Protein AF-A0A0K2UZ12-F1 (afdb_monomer_lite)

pLDDT: mean 76.65, std 12.8, range [36.25, 92.81]

Sequence (144 aa):
MFLYYSLNVKLITMRLRMPKITVYPSYRHIIASLVCNPALFCSFFRKCENYRTPDLLKDKLLDHFEENSVDEVKFQQWISNDRSELTSIVLPIQNFVEIIYDKAEKLTRHNFIAKTQSNFLYNKKKSEIMEGEFVVNGDFSEKL

Structure (mmCIF, N/CA/C/O backbone):
data_AF-A0A0K2UZ12-F1
#
_entry.id   AF-A0A0K2UZ12-F1
#
loop_
_atom_site.group_PDB
_atom_site.id
_atom_site.type_symbol
_atom_site.label_atom_id
_atom_site.label_alt_id
_atom_site.label_comp_id
_atom_site.label_asym_id
_atom_site.label_entity_id
_atom_site.label_seq_id
_atom_site.pdbx_PDB_ins_code
_atom_site.Cartn_x
_atom_site.Cartn_y
_atom_site.Cartn_z
_atom_site.occupancy
_atom_site.B_iso_or_equiv
_atom_site.auth_seq_id
_atom_site.auth_comp_id
_atom_site.auth_asym_id
_atom_site.auth_atom_id
_atom_site.pdbx_PDB_model_num
ATOM 1 N N . MET A 1 1 ? -9.710 -11.683 5.187 1.00 42.84 1 MET A N 1
ATOM 2 C CA . MET A 1 1 ? -9.028 -11.522 3.877 1.00 42.84 1 MET A CA 1
ATOM 3 C C . MET A 1 1 ? -7.990 -10.383 3.867 1.00 42.84 1 MET A C 1
ATOM 5 O O . MET A 1 1 ? -7.045 -10.432 3.082 1.00 42.84 1 MET A O 1
ATOM 9 N N . PHE A 1 2 ? -8.059 -9.407 4.787 1.00 45.94 2 PHE A N 1
ATOM 10 C CA . PHE A 1 2 ? -7.082 -8.302 4.888 1.00 45.94 2 PHE A CA 1
ATOM 11 C C . PHE A 1 2 ? -5.636 -8.710 5.188 1.00 45.94 2 PHE A C 1
ATOM 13 O O . PHE A 1 2 ? -4.698 -8.061 4.712 1.00 45.94 2 PHE A O 1
ATOM 20 N N . LEU A 1 3 ? -5.433 -9.791 5.950 1.00 49.25 3 LEU A N 1
ATOM 21 C CA . LEU A 1 3 ? -4.099 -10.361 6.150 1.00 49.25 3 LEU A CA 1
ATOM 22 C C . LEU A 1 3 ? -3.475 -10.722 4.803 1.00 49.25 3 LEU A C 1
ATOM 24 O O . LEU A 1 3 ? -2.328 -10.376 4.577 1.00 49.25 3 LEU A O 1
ATOM 28 N N . TYR A 1 4 ? -4.248 -11.295 3.880 1.00 55.00 4 TYR A N 1
ATOM 29 C CA . TYR A 1 4 ? -3.767 -11.695 2.562 1.00 55.00 4 TYR A CA 1
ATOM 30 C C . TYR A 1 4 ? -3.443 -10.495 1.670 1.00 55.00 4 TYR A C 1
ATOM 32 O O . TYR A 1 4 ? -2.355 -10.428 1.112 1.00 55.00 4 TYR A O 1
ATOM 40 N N . TYR A 1 5 ? -4.331 -9.498 1.595 1.00 63.22 5 TYR A N 1
ATOM 41 C CA . TYR A 1 5 ? -4.091 -8.305 0.776 1.00 63.22 5 TYR A CA 1
ATOM 42 C C . TYR A 1 5 ? -2.899 -7.482 1.283 1.00 63.22 5 TYR A C 1
ATOM 44 O O . TYR A 1 5 ? -2.005 -7.120 0.520 1.00 63.22 5 TYR A O 1
ATOM 52 N N . SER A 1 6 ? -2.836 -7.234 2.595 1.00 59.06 6 SER A N 1
ATOM 53 C CA . SER A 1 6 ? -1.704 -6.529 3.201 1.00 59.06 6 SER A CA 1
ATOM 54 C C . SER A 1 6 ? -0.407 -7.342 3.135 1.00 59.06 6 SER A C 1
ATOM 56 O O . SER A 1 6 ? 0.656 -6.750 2.964 1.00 59.06 6 SER A O 1
ATOM 58 N N . LEU A 1 7 ? -0.468 -8.677 3.219 1.00 65.06 7 LEU A N 1
ATOM 59 C CA . LEU A 1 7 ? 0.674 -9.563 2.980 1.00 65.06 7 LEU A CA 1
ATOM 60 C C . LEU A 1 7 ? 1.135 -9.477 1.524 1.00 65.06 7 LEU A C 1
ATOM 62 O O . LEU A 1 7 ? 2.331 -9.386 1.282 1.00 65.06 7 LEU A O 1
ATOM 66 N N . ASN A 1 8 ? 0.210 -9.412 0.568 1.00 70.88 8 ASN A N 1
ATOM 67 C CA . ASN A 1 8 ? 0.526 -9.276 -0.848 1.00 70.88 8 ASN A CA 1
ATOM 68 C C . ASN A 1 8 ? 1.228 -7.937 -1.134 1.00 70.88 8 ASN A C 1
ATOM 70 O O . ASN A 1 8 ? 2.291 -7.907 -1.742 1.00 70.88 8 ASN A O 1
ATOM 74 N N . VAL A 1 9 ? 0.717 -6.825 -0.590 1.00 69.94 9 VAL A N 1
ATOM 75 C CA . VAL A 1 9 ? 1.386 -5.512 -0.685 1.00 69.94 9 VAL A CA 1
ATOM 76 C C . VAL A 1 9 ? 2.759 -5.537 -0.006 1.00 69.94 9 VAL A C 1
ATOM 78 O O . VAL A 1 9 ? 3.721 -4.984 -0.535 1.00 69.94 9 VAL A O 1
ATOM 81 N N . LYS A 1 10 ? 2.891 -6.196 1.151 1.00 71.69 10 LYS A N 1
ATOM 82 C CA . LYS A 1 10 ? 4.185 -6.370 1.832 1.00 71.69 10 LYS A CA 1
ATOM 83 C C . LYS A 1 10 ? 5.175 -7.179 0.995 1.00 71.69 10 LYS A C 1
ATOM 85 O O . LYS A 1 10 ? 6.334 -6.795 0.945 1.00 71.69 10 LYS A O 1
ATOM 90 N N . LEU A 1 11 ? 4.743 -8.248 0.329 1.00 74.00 11 LEU A N 1
ATOM 91 C CA . LEU A 1 11 ? 5.602 -9.074 -0.527 1.00 74.00 11 LEU A CA 1
ATOM 92 C C . LEU A 1 11 ? 6.114 -8.291 -1.737 1.00 74.00 11 LEU A C 1
ATOM 94 O O . LEU A 1 11 ? 7.308 -8.313 -2.027 1.00 74.00 11 LEU A O 1
ATOM 98 N N . ILE A 1 12 ? 5.235 -7.521 -2.379 1.00 73.50 12 ILE A N 1
ATOM 99 C CA . ILE A 1 12 ? 5.604 -6.677 -3.519 1.00 73.50 12 ILE A CA 1
ATOM 100 C C . ILE A 1 12 ? 6.550 -5.553 -3.057 1.00 73.50 12 ILE A C 1
ATOM 102 O O . ILE A 1 12 ? 7.591 -5.319 -3.665 1.00 73.50 12 ILE A O 1
ATOM 106 N N . THR A 1 13 ? 6.257 -4.910 -1.920 1.00 68.00 13 THR A N 1
ATOM 107 C CA . THR A 1 13 ? 7.099 -3.833 -1.360 1.00 68.00 13 THR A CA 1
ATOM 108 C C . THR A 1 13 ? 8.369 -4.331 -0.660 1.00 68.00 13 THR A C 1
ATOM 110 O O . THR A 1 13 ? 9.285 -3.545 -0.450 1.00 68.00 13 THR A O 1
ATOM 113 N N . MET A 1 14 ? 8.505 -5.624 -0.346 1.00 66.31 14 MET A N 1
ATOM 114 C CA . MET A 1 14 ? 9.776 -6.200 0.120 1.00 66.31 14 MET A CA 1
ATOM 115 C C . MET A 1 14 ? 10.852 -6.138 -0.963 1.00 66.31 14 MET A C 1
ATOM 117 O O . MET A 1 14 ? 12.025 -6.000 -0.635 1.00 66.31 14 MET A O 1
ATOM 121 N N . ARG A 1 15 ? 10.478 -6.172 -2.246 1.00 61.00 15 ARG A N 1
ATOM 122 C CA . ARG A 1 15 ? 11.425 -5.969 -3.351 1.00 61.00 15 ARG A CA 1
ATOM 123 C C . ARG A 1 15 ? 11.829 -4.506 -3.535 1.00 61.00 15 ARG A C 1
ATOM 125 O O . ARG A 1 15 ? 12.897 -4.262 -4.077 1.00 61.00 15 ARG A O 1
ATOM 132 N N . LEU A 1 16 ? 11.074 -3.556 -2.973 1.00 56.41 16 LEU A N 1
ATOM 133 C CA . LEU A 1 16 ? 11.554 -2.181 -2.784 1.00 56.41 16 LEU A CA 1
ATOM 134 C C . LEU A 1 16 ? 12.617 -2.081 -1.682 1.00 56.41 16 LEU A C 1
ATOM 136 O O . LEU A 1 16 ? 13.164 -1.013 -1.487 1.00 56.41 16 LEU A O 1
ATOM 140 N N . ARG A 1 17 ? 12.919 -3.158 -0.945 1.00 51.34 17 ARG A N 1
ATOM 141 C CA . ARG A 1 17 ? 14.056 -3.237 -0.014 1.00 51.34 17 ARG A CA 1
ATOM 142 C C . ARG A 1 17 ? 15.226 -4.015 -0.625 1.00 51.34 17 ARG A C 1
ATOM 144 O O . ARG A 1 17 ? 15.866 -4.813 0.056 1.00 51.34 17 ARG A O 1
ATOM 151 N N . MET A 1 18 ? 15.492 -3.839 -1.918 1.00 45.88 18 MET A N 1
ATOM 152 C CA . MET A 1 18 ? 16.806 -4.198 -2.465 1.00 45.88 18 MET A CA 1
ATOM 153 C C . MET A 1 18 ? 17.858 -3.302 -1.788 1.00 45.88 18 MET A C 1
ATOM 155 O O . MET A 1 18 ? 17.529 -2.166 -1.451 1.00 45.88 18 MET A O 1
ATOM 159 N N . PRO A 1 19 ? 19.114 -3.744 -1.602 1.00 44.44 19 PRO A N 1
ATOM 160 C CA . PRO A 1 19 ? 20.134 -3.013 -0.833 1.00 44.44 19 PRO A CA 1
ATOM 161 C C . PRO A 1 19 ? 20.484 -1.593 -1.339 1.00 44.44 19 PRO A C 1
ATOM 163 O O . PRO A 1 19 ? 21.298 -0.925 -0.711 1.00 44.44 19 PRO A O 1
ATOM 166 N N . LYS A 1 20 ? 19.860 -1.108 -2.425 1.00 46.41 20 LYS A N 1
ATOM 167 C CA . LYS A 1 20 ? 19.963 0.270 -2.942 1.00 46.41 20 LYS A CA 1
ATOM 168 C C . LYS A 1 20 ? 18.630 1.038 -3.053 1.00 46.41 20 LYS A C 1
ATOM 170 O O . LYS A 1 20 ? 18.658 2.234 -3.307 1.00 46.41 20 LYS A O 1
ATOM 175 N N . ILE A 1 21 ? 17.475 0.397 -2.839 1.00 54.03 21 ILE A N 1
ATOM 176 C CA . ILE A 1 21 ? 16.154 1.035 -2.976 1.00 54.03 21 ILE A CA 1
ATOM 177 C C . ILE A 1 21 ? 15.681 1.464 -1.578 1.00 54.03 21 ILE A C 1
ATOM 179 O O . ILE A 1 21 ? 15.293 0.639 -0.755 1.00 54.03 21 ILE A O 1
ATOM 183 N N . THR A 1 22 ? 15.765 2.756 -1.260 1.00 57.50 22 THR A N 1
ATOM 184 C CA . THR A 1 22 ? 15.404 3.306 0.067 1.00 57.50 22 THR A CA 1
ATOM 185 C C . THR A 1 22 ? 14.391 4.448 0.010 1.00 57.50 22 THR A C 1
ATOM 187 O O . THR A 1 22 ? 14.142 5.083 1.032 1.00 57.50 22 THR A O 1
ATOM 190 N N . VAL A 1 23 ? 13.733 4.688 -1.130 1.00 63.78 23 VAL A N 1
ATOM 191 C CA . VAL A 1 23 ? 12.735 5.773 -1.255 1.00 63.78 23 VAL A CA 1
ATOM 192 C C . VAL A 1 23 ? 11.573 5.587 -0.277 1.00 63.78 23 VAL A C 1
ATOM 194 O O . VAL A 1 23 ? 11.147 6.529 0.389 1.00 63.78 23 VAL A O 1
ATOM 197 N N . TYR A 1 24 ? 11.091 4.348 -0.134 1.00 68.12 24 TYR A N 1
ATOM 198 C CA . TYR A 1 24 ? 10.028 3.998 0.803 1.00 68.12 24 TYR A CA 1
ATOM 199 C C . TYR A 1 24 ? 10.391 2.732 1.589 1.00 68.12 24 TYR A C 1
ATOM 201 O O . TYR A 1 24 ? 10.111 1.619 1.141 1.00 68.12 24 TYR A O 1
ATOM 209 N N . PRO A 1 25 ? 10.941 2.865 2.813 1.00 65.44 25 PRO A N 1
ATOM 210 C CA . PRO A 1 25 ? 11.420 1.731 3.615 1.00 65.44 25 PRO A CA 1
ATOM 211 C C . PRO A 1 25 ? 10.335 0.714 3.986 1.00 65.44 25 PRO A C 1
ATOM 213 O O . PRO A 1 25 ? 10.617 -0.379 4.485 1.00 65.44 25 PRO A O 1
ATOM 216 N N . SER A 1 26 ? 9.063 1.079 3.834 1.00 74.12 26 SER A N 1
ATOM 217 C CA . SER A 1 26 ? 7.930 0.180 4.020 1.00 74.12 26 SER A CA 1
ATOM 218 C C . SER A 1 26 ? 6.699 0.705 3.292 1.00 74.12 26 SER A C 1
ATOM 220 O O . SER A 1 26 ? 6.568 1.910 3.070 1.00 74.12 26 SER A O 1
ATOM 222 N N . TYR A 1 27 ? 5.732 -0.182 3.050 1.00 77.19 27 TYR A N 1
ATOM 223 C CA . TYR A 1 27 ? 4.413 0.185 2.526 1.00 77.19 27 TYR A CA 1
ATOM 224 C C . TYR A 1 27 ? 3.722 1.301 3.335 1.00 77.19 27 TYR A C 1
ATOM 226 O O . TYR A 1 27 ? 2.901 2.033 2.794 1.00 77.19 27 TYR A O 1
ATOM 234 N N . ARG A 1 28 ? 4.048 1.466 4.629 1.00 79.75 28 ARG A N 1
ATOM 235 C CA . ARG A 1 28 ? 3.486 2.538 5.465 1.00 79.75 28 ARG A CA 1
ATOM 236 C C . ARG A 1 28 ? 3.940 3.919 5.002 1.00 79.75 28 ARG A C 1
ATOM 238 O O . ARG A 1 28 ? 3.149 4.849 5.078 1.00 79.75 28 ARG A O 1
ATOM 245 N N . HIS A 1 29 ? 5.171 4.043 4.508 1.00 81.56 29 HIS A N 1
ATOM 246 C CA . HIS A 1 29 ? 5.671 5.304 3.961 1.00 81.56 29 HIS A CA 1
ATOM 247 C C . HIS A 1 29 ? 5.026 5.624 2.605 1.00 81.56 29 HIS A C 1
ATOM 249 O O . HIS A 1 29 ? 4.778 6.790 2.322 1.00 81.56 29 HIS A O 1
ATOM 255 N N . ILE A 1 30 ? 4.671 4.597 1.822 1.00 81.62 30 ILE A N 1
ATOM 256 C CA . ILE A 1 30 ? 3.878 4.755 0.592 1.00 81.62 30 ILE A CA 1
ATOM 257 C C . ILE A 1 30 ? 2.457 5.225 0.932 1.00 81.62 30 ILE A C 1
ATOM 259 O O . ILE A 1 30 ? 1.944 6.156 0.332 1.00 81.62 30 ILE A O 1
ATOM 263 N N . ILE A 1 31 ? 1.815 4.645 1.952 1.00 82.00 31 ILE A N 1
ATOM 264 C CA . ILE A 1 31 ? 0.514 5.151 2.424 1.00 82.00 31 ILE A CA 1
ATOM 265 C C . ILE A 1 31 ? 0.649 6.602 2.906 1.00 82.00 31 ILE A C 1
ATOM 267 O O . ILE A 1 31 ? -0.198 7.429 2.590 1.00 82.00 31 ILE A O 1
ATOM 271 N N . ALA A 1 32 ? 1.715 6.921 3.646 1.00 82.62 32 ALA A N 1
ATOM 272 C CA . ALA A 1 32 ? 1.960 8.267 4.157 1.00 82.62 32 ALA A CA 1
ATOM 273 C C . ALA A 1 32 ? 2.136 9.309 3.038 1.00 82.62 32 ALA A C 1
ATOM 275 O O . ALA A 1 32 ? 1.704 10.445 3.206 1.00 82.62 32 ALA A O 1
ATOM 276 N N . SER A 1 33 ? 2.727 8.938 1.896 1.00 79.88 33 SER A N 1
ATOM 277 C CA . SER A 1 33 ? 2.839 9.840 0.743 1.00 79.88 33 SER A CA 1
ATOM 278 C C . SER A 1 33 ? 1.516 10.039 -0.000 1.00 79.88 33 SER A C 1
ATOM 280 O O . SER A 1 33 ? 1.351 11.063 -0.660 1.00 79.88 33 SER A O 1
ATOM 282 N N . LEU A 1 34 ? 0.564 9.110 0.143 1.00 80.88 34 LEU A N 1
ATOM 283 C CA . LEU A 1 34 ? -0.771 9.176 -0.458 1.00 80.88 34 LEU A CA 1
ATOM 284 C C . LEU A 1 34 ? -1.812 9.920 0.391 1.00 80.88 34 LEU A C 1
ATOM 286 O O . LEU A 1 34 ? -2.927 10.134 -0.088 1.00 80.88 34 LEU A O 1
ATOM 290 N N . VAL A 1 35 ? -1.491 10.289 1.632 1.00 83.06 35 VAL A N 1
ATOM 291 C CA . VAL A 1 35 ? -2.411 10.984 2.546 1.00 83.06 35 VAL A CA 1
ATOM 292 C C . VAL A 1 35 ? -1.964 12.421 2.799 1.00 83.06 35 VAL A C 1
ATOM 294 O O . VAL A 1 35 ? -0.799 12.781 2.626 1.00 83.06 35 VAL A O 1
ATOM 297 N N . CYS A 1 36 ? -2.903 13.272 3.212 1.00 80.88 36 CYS A N 1
ATOM 298 C CA . CYS A 1 36 ? -2.567 14.624 3.652 1.00 80.88 36 CYS A CA 1
ATOM 299 C C . CYS A 1 36 ? -1.682 14.579 4.909 1.00 80.88 36 CYS A C 1
ATOM 301 O O . CYS A 1 36 ? -1.702 13.608 5.666 1.00 80.88 36 CYS A O 1
ATOM 303 N N . ASN A 1 37 ? -0.927 15.652 5.145 1.00 77.44 37 ASN A N 1
ATOM 304 C CA . ASN A 1 37 ? -0.215 15.867 6.401 1.00 77.44 37 ASN A CA 1
ATOM 305 C C . ASN A 1 37 ? -0.675 17.208 7.005 1.00 77.44 37 ASN A C 1
ATOM 307 O O . ASN A 1 37 ? -0.332 18.240 6.427 1.00 77.44 37 ASN A O 1
ATOM 311 N N . PRO A 1 38 ? -1.454 17.216 8.107 1.00 77.81 38 PRO A N 1
ATOM 312 C CA . PRO A 1 38 ? -1.919 16.057 8.880 1.00 77.81 38 PRO A CA 1
ATOM 313 C C . PRO A 1 38 ? -2.932 15.183 8.117 1.00 77.81 38 PRO A C 1
ATOM 315 O O . PRO A 1 38 ? -3.575 15.633 7.169 1.00 77.81 38 PRO A O 1
ATOM 318 N N . ALA A 1 39 ? -3.066 13.916 8.521 1.00 79.06 39 ALA A N 1
ATOM 319 C CA . ALA A 1 39 ? -3.937 12.955 7.843 1.00 79.06 39 ALA A CA 1
ATOM 320 C C . ALA A 1 39 ? -5.419 13.327 8.005 1.00 79.06 39 ALA A C 1
ATOM 322 O O . ALA A 1 39 ? -5.964 13.278 9.106 1.00 79.06 39 ALA A O 1
ATOM 323 N N . LEU A 1 40 ? -6.075 13.662 6.891 1.00 80.94 40 LEU A N 1
ATOM 324 C CA . LEU A 1 40 ? -7.490 14.039 6.844 1.00 80.94 40 LEU A CA 1
ATOM 325 C C . LEU A 1 40 ? -8.337 12.921 6.242 1.00 80.94 40 LEU A C 1
ATOM 327 O O . LEU A 1 40 ? -7.900 12.251 5.302 1.00 80.94 40 LEU A O 1
ATOM 331 N N . PHE A 1 41 ? -9.580 12.782 6.716 1.00 82.25 41 PHE A N 1
ATOM 332 C CA . PHE A 1 41 ? -10.565 11.830 6.183 1.00 82.25 41 PHE A CA 1
ATOM 333 C C . PHE A 1 41 ? -10.670 11.898 4.653 1.00 82.25 41 PHE A C 1
ATOM 335 O O . PHE A 1 41 ? -10.663 10.863 3.989 1.00 82.25 41 PHE A O 1
ATOM 342 N N . CYS A 1 42 ? -10.679 13.111 4.084 1.00 82.75 42 CYS A N 1
ATOM 343 C CA . CYS A 1 42 ? -10.784 13.300 2.638 1.00 82.75 42 CYS A C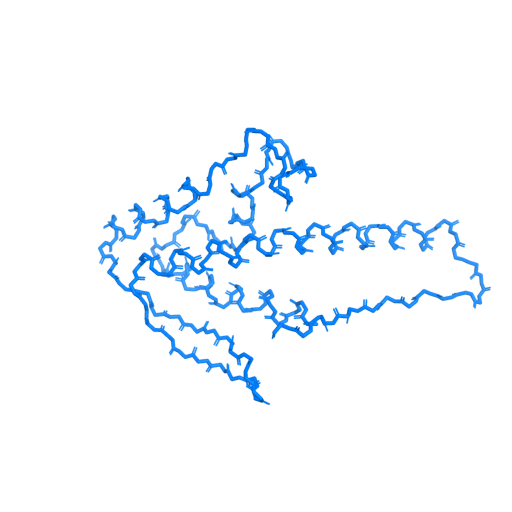A 1
ATOM 344 C C . CYS A 1 42 ? -9.660 12.588 1.866 1.00 82.75 42 CYS A C 1
ATOM 346 O O . CYS A 1 42 ? -9.904 12.065 0.783 1.00 82.75 42 CYS A O 1
ATOM 348 N N . SER A 1 43 ? -8.451 12.492 2.428 1.00 79.44 43 SER A N 1
ATOM 349 C CA . SER A 1 43 ? -7.282 11.964 1.714 1.00 79.44 43 SER A CA 1
ATOM 350 C C . SER A 1 43 ? -7.311 10.446 1.569 1.00 79.44 43 SER A C 1
ATOM 352 O O . SER A 1 43 ? -6.889 9.914 0.543 1.00 79.44 43 SER A O 1
ATOM 354 N N . PHE A 1 44 ? -7.917 9.756 2.539 1.00 82.75 44 PHE A N 1
ATOM 355 C CA . PHE A 1 44 ? -8.107 8.309 2.489 1.00 82.75 44 PHE A CA 1
ATOM 356 C C . PHE A 1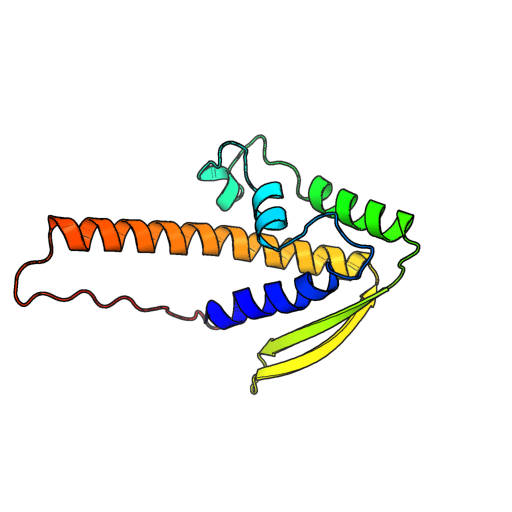 44 ? -9.111 7.889 1.414 1.00 82.75 44 PHE A C 1
ATOM 358 O O . PHE A 1 44 ? -8.999 6.788 0.893 1.00 82.75 44 PHE A O 1
ATOM 365 N N . PHE A 1 45 ? -10.053 8.766 1.051 1.00 82.75 45 PHE A N 1
ATOM 366 C CA . PHE A 1 45 ? -11.113 8.494 0.073 1.00 82.75 45 PHE A CA 1
ATOM 367 C C . PHE A 1 45 ? -11.010 9.338 -1.205 1.00 82.75 45 PHE A C 1
ATOM 369 O O . PHE A 1 45 ? -11.979 9.394 -1.956 1.00 82.75 45 PHE A O 1
ATOM 376 N N . ARG A 1 46 ? -9.866 9.995 -1.454 1.00 76.69 46 ARG A N 1
ATOM 377 C CA . ARG A 1 46 ? -9.634 10.858 -2.634 1.00 76.69 46 ARG A CA 1
ATOM 378 C C . ARG A 1 46 ? -10.660 11.992 -2.799 1.00 76.69 46 ARG A C 1
AT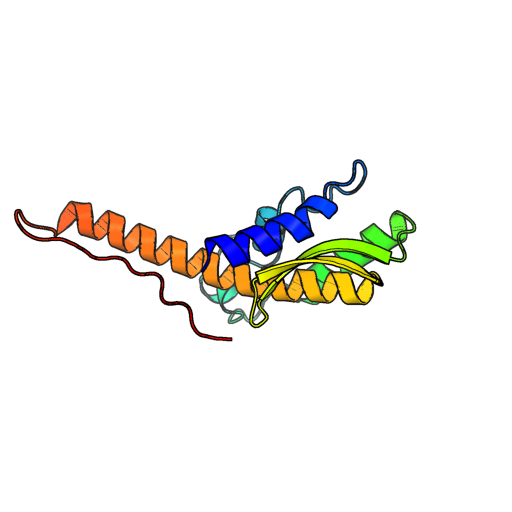OM 380 O O . ARG A 1 46 ? -11.031 12.350 -3.905 1.00 76.69 46 ARG A O 1
ATOM 387 N N . LYS A 1 47 ? -11.116 12.570 -1.687 1.00 79.62 47 LYS A N 1
ATOM 388 C CA . LYS A 1 47 ? -12.105 13.662 -1.658 1.00 79.62 47 LYS A CA 1
ATOM 389 C C . LYS A 1 47 ? -11.505 15.043 -1.373 1.00 79.62 47 LYS A C 1
ATOM 391 O O . LYS A 1 47 ? -12.257 15.973 -1.113 1.00 79.62 47 LYS A O 1
ATOM 396 N N . CYS A 1 48 ? -10.181 15.180 -1.306 1.00 78.50 48 CYS A N 1
ATOM 397 C CA . CYS A 1 48 ? -9.568 16.492 -1.081 1.00 78.50 48 CYS A CA 1
ATOM 398 C C . CYS A 1 48 ? -9.387 17.216 -2.420 1.00 78.50 48 CYS A C 1
ATOM 400 O O . CYS A 1 48 ? -8.906 16.604 -3.368 1.00 78.50 48 CYS A O 1
ATOM 402 N N . GLU A 1 49 ? -9.675 18.515 -2.468 1.00 68.25 49 GLU A N 1
ATOM 403 C CA . GLU A 1 49 ? -9.399 19.358 -3.645 1.00 68.25 49 GLU A CA 1
ATOM 404 C C . GLU A 1 49 ? -7.889 19.490 -3.904 1.00 68.25 49 GLU A C 1
ATOM 406 O O . GLU A 1 49 ? -7.437 19.378 -5.036 1.00 68.25 49 GLU A O 1
ATOM 411 N N . ASN A 1 50 ? -7.089 19.603 -2.836 1.00 58.31 50 ASN A N 1
ATOM 412 C CA . ASN A 1 50 ? -5.619 19.643 -2.883 1.00 58.31 50 ASN A CA 1
ATOM 413 C C . ASN A 1 50 ? -4.989 18.249 -2.753 1.00 58.31 50 ASN A C 1
ATOM 415 O O . ASN A 1 50 ? -3.966 18.070 -2.084 1.00 58.31 50 ASN A O 1
ATOM 419 N N . TYR A 1 51 ? -5.648 17.225 -3.296 1.00 59.44 51 TYR A N 1
ATOM 420 C CA . TYR A 1 51 ? -5.116 15.873 -3.261 1.00 59.44 51 TYR A CA 1
ATOM 421 C C . TYR A 1 51 ? -3.731 15.848 -3.925 1.00 59.44 51 TYR A C 1
ATOM 423 O O . TYR A 1 51 ? -3.571 16.266 -5.068 1.00 59.44 51 TYR A O 1
ATOM 431 N N . ARG A 1 52 ? -2.720 15.379 -3.181 1.00 60.12 52 ARG A N 1
ATOM 432 C CA . ARG A 1 52 ? -1.353 15.215 -3.681 1.00 60.12 52 ARG A CA 1
ATOM 433 C C . ARG A 1 52 ? -1.433 14.225 -4.845 1.00 60.12 52 ARG A C 1
ATOM 435 O O . ARG A 1 52 ? -1.735 13.054 -4.615 1.00 60.12 52 ARG A O 1
ATOM 442 N N . THR A 1 53 ? -1.283 14.730 -6.067 1.00 60.47 53 THR A N 1
ATOM 443 C CA . THR A 1 53 ? -1.655 14.057 -7.318 1.00 60.47 53 THR A CA 1
ATOM 444 C C . THR A 1 53 ? -1.074 12.640 -7.367 1.00 60.47 53 THR A C 1
ATOM 446 O O . THR A 1 53 ? 0.036 12.432 -6.864 1.00 60.47 53 THR A O 1
ATOM 449 N N . PRO A 1 54 ? -1.798 11.652 -7.935 1.00 65.12 54 PRO A N 1
ATOM 450 C CA . PRO A 1 54 ? -1.291 10.290 -8.136 1.00 65.12 54 PRO A CA 1
ATOM 451 C C . PRO A 1 54 ? 0.125 10.269 -8.715 1.00 65.12 54 PRO A C 1
ATOM 453 O O . PRO A 1 54 ? 0.957 9.455 -8.313 1.00 65.12 54 PRO A O 1
ATOM 456 N N . ASP A 1 55 ? 0.369 11.234 -9.592 1.00 73.06 55 ASP A N 1
ATOM 457 C CA . ASP A 1 55 ? 1.573 11.419 -10.382 1.00 73.06 55 ASP A CA 1
ATOM 458 C C . ASP A 1 55 ? 2.804 11.605 -9.494 1.00 73.06 55 ASP A C 1
ATOM 460 O O . ASP A 1 55 ? 3.783 10.902 -9.678 1.00 73.06 55 ASP A O 1
ATOM 464 N N . LEU A 1 56 ? 2.726 12.360 -8.389 1.00 79.69 56 LEU A N 1
ATOM 465 C CA . LEU A 1 56 ? 3.904 12.600 -7.544 1.00 79.69 56 LEU A CA 1
ATOM 466 C C . LEU A 1 56 ? 4.500 11.315 -6.937 1.00 79.69 56 LEU A C 1
ATOM 468 O O . LEU A 1 56 ? 5.708 11.235 -6.724 1.00 79.69 56 LEU A O 1
ATOM 472 N N . LEU A 1 57 ? 3.669 10.326 -6.584 1.00 82.06 57 LEU A N 1
ATOM 473 C CA . LEU A 1 57 ? 4.186 9.041 -6.098 1.00 82.06 57 LEU A CA 1
ATOM 474 C C . LEU A 1 57 ? 4.788 8.234 -7.250 1.00 82.06 57 LEU A C 1
ATOM 476 O O . LEU A 1 57 ? 5.827 7.604 -7.064 1.00 82.06 57 LEU A O 1
ATOM 480 N N . LYS A 1 58 ? 4.113 8.223 -8.399 1.00 87.81 58 LYS A N 1
ATOM 481 C CA . LYS A 1 58 ? 4.541 7.465 -9.572 1.00 87.81 58 LYS A CA 1
ATOM 482 C C . LYS A 1 58 ? 5.855 8.013 -10.118 1.00 87.81 58 LYS A C 1
ATOM 484 O O . LYS A 1 58 ? 6.798 7.239 -10.230 1.00 87.81 58 LYS A O 1
ATOM 489 N N . ASP A 1 59 ? 5.945 9.324 -10.305 1.00 88.38 59 ASP A N 1
ATOM 490 C CA . ASP A 1 59 ? 7.135 10.046 -10.758 1.00 88.38 59 ASP A CA 1
ATOM 491 C C . ASP A 1 59 ? 8.320 9.744 -9.841 1.00 88.38 59 ASP A C 1
ATOM 493 O O . ASP A 1 59 ? 9.329 9.225 -10.290 1.00 88.38 59 ASP A O 1
ATOM 497 N N . LYS A 1 60 ? 8.156 9.881 -8.517 1.00 85.62 60 LYS A N 1
ATOM 498 C CA . LYS A 1 60 ? 9.225 9.550 -7.556 1.00 85.62 60 LYS A CA 1
ATOM 499 C C . LYS A 1 60 ? 9.718 8.109 -7.630 1.00 85.62 60 LYS A C 1
ATOM 501 O O . LYS A 1 60 ? 10.868 7.841 -7.288 1.00 85.62 60 LYS A O 1
ATOM 506 N N . LEU A 1 61 ? 8.836 7.165 -7.952 1.00 86.19 61 LEU A N 1
ATOM 507 C CA . LEU A 1 61 ? 9.231 5.771 -8.120 1.00 86.19 61 LEU A CA 1
ATOM 508 C C . LEU A 1 61 ? 9.949 5.577 -9.457 1.00 86.19 61 LEU A C 1
ATOM 510 O O . LEU A 1 61 ? 10.971 4.900 -9.475 1.00 86.19 61 LEU A O 1
ATOM 514 N N . LEU A 1 62 ? 9.439 6.173 -10.536 1.00 89.31 62 LEU A N 1
ATOM 515 C CA . LEU A 1 62 ? 10.035 6.116 -11.870 1.00 89.31 62 LEU A CA 1
ATOM 516 C C . LEU A 1 62 ? 11.421 6.763 -11.892 1.00 89.31 62 LEU A C 1
ATOM 518 O O . LEU A 1 62 ? 12.370 6.072 -12.247 1.00 89.31 62 LEU A O 1
ATOM 522 N N . ASP A 1 63 ? 11.547 8.002 -11.408 1.00 88.81 63 ASP A N 1
ATOM 523 C CA . ASP A 1 63 ? 12.814 8.734 -11.286 1.00 88.81 63 ASP A CA 1
ATOM 524 C C . ASP A 1 63 ? 13.850 7.882 -10.547 1.00 88.81 63 ASP A C 1
ATOM 526 O O . ASP A 1 63 ? 14.982 7.709 -10.989 1.00 88.81 63 ASP A O 1
ATOM 530 N N . HIS A 1 64 ? 13.445 7.257 -9.438 1.00 85.25 64 HIS A N 1
ATOM 531 C CA . HIS A 1 64 ? 14.339 6.404 -8.670 1.00 85.25 64 HIS A CA 1
ATOM 532 C C . HIS A 1 64 ? 14.778 5.146 -9.429 1.00 85.25 64 HIS A C 1
ATOM 534 O O . HIS A 1 64 ? 15.932 4.728 -9.311 1.00 85.25 64 HIS A O 1
ATOM 540 N N . PHE A 1 65 ? 13.873 4.499 -10.165 1.00 86.69 65 PHE A N 1
ATOM 541 C CA . PHE A 1 65 ? 14.233 3.334 -10.970 1.00 86.69 65 PHE A CA 1
ATOM 542 C C . PHE A 1 65 ? 15.150 3.720 -12.136 1.00 86.69 65 PHE A C 1
ATOM 544 O O . PHE A 1 65 ? 16.111 2.997 -12.398 1.00 86.69 65 PHE A O 1
ATOM 551 N N . GLU A 1 66 ? 14.918 4.873 -12.761 1.00 88.62 66 GLU A N 1
ATOM 552 C CA . GLU A 1 66 ? 15.749 5.417 -13.836 1.00 88.62 66 GLU A CA 1
ATOM 553 C C . GLU A 1 66 ? 17.159 5.777 -13.341 1.00 88.62 66 GLU A C 1
ATOM 555 O O . GLU A 1 66 ? 18.148 5.306 -13.905 1.00 88.62 66 GLU A O 1
ATOM 560 N N . GLU A 1 67 ? 17.273 6.491 -12.214 1.00 88.44 67 GLU A N 1
ATOM 561 C CA . GLU A 1 67 ? 18.550 6.811 -11.550 1.00 88.44 67 GLU A CA 1
ATOM 562 C C . GLU A 1 67 ? 19.379 5.562 -11.204 1.00 88.44 67 GLU A C 1
ATOM 564 O O . GLU A 1 67 ? 20.605 5.623 -11.098 1.00 88.44 67 GLU A O 1
ATOM 569 N N . ASN A 1 68 ? 18.716 4.417 -11.016 1.00 85.38 68 ASN A N 1
ATOM 570 C CA . ASN A 1 68 ? 19.350 3.139 -10.695 1.00 85.38 68 ASN A CA 1
ATOM 571 C C . ASN A 1 68 ? 19.456 2.191 -11.900 1.00 85.38 68 ASN A C 1
ATOM 573 O O . ASN A 1 68 ? 19.855 1.039 -11.713 1.00 85.38 68 ASN A O 1
ATOM 577 N N . SER A 1 69 ? 19.126 2.662 -13.109 1.00 86.88 69 SER A N 1
ATOM 578 C CA . SER A 1 69 ? 19.160 1.883 -14.355 1.00 86.88 69 SER A CA 1
ATOM 579 C C . SER A 1 69 ? 18.391 0.559 -14.248 1.00 86.88 69 SER A C 1
ATOM 581 O O . SER A 1 69 ? 18.885 -0.505 -14.623 1.00 86.88 69 SER A O 1
ATOM 583 N N . VAL A 1 70 ? 17.196 0.613 -13.656 1.00 86.06 70 VAL A N 1
ATOM 584 C CA . VAL A 1 70 ? 16.291 -0.530 -13.513 1.00 86.06 70 VAL A CA 1
ATOM 585 C C . VAL A 1 70 ? 15.222 -0.451 -14.598 1.00 86.06 70 VAL A C 1
ATOM 587 O O . VAL A 1 70 ? 14.367 0.423 -14.540 1.00 86.06 70 VAL A O 1
ATOM 590 N N . ASP A 1 71 ? 15.222 -1.401 -15.534 1.00 86.88 71 ASP A N 1
ATOM 591 C CA . ASP A 1 71 ? 14.226 -1.459 -16.620 1.00 86.88 71 ASP A CA 1
ATOM 592 C C . ASP A 1 71 ? 13.028 -2.365 -16.287 1.00 86.88 71 ASP A C 1
ATOM 594 O O . ASP A 1 71 ? 11.894 -2.138 -16.723 1.00 86.88 71 ASP A O 1
ATOM 598 N N . GLU A 1 72 ? 13.260 -3.390 -15.464 1.00 88.88 72 GLU A N 1
ATOM 599 C CA . GLU A 1 72 ? 12.252 -4.362 -15.052 1.00 88.88 72 GLU A CA 1
ATOM 600 C C . GLU A 1 72 ? 12.366 -4.731 -13.572 1.00 88.88 72 GLU A C 1
ATOM 602 O O . GLU A 1 72 ? 13.440 -4.746 -12.966 1.00 88.88 72 GLU A O 1
ATOM 607 N N . VAL A 1 73 ? 11.225 -5.075 -12.976 1.00 85.81 73 VAL A N 1
ATOM 608 C CA . VAL A 1 73 ? 11.131 -5.489 -11.579 1.00 85.81 73 VAL A CA 1
ATOM 609 C C . VAL A 1 73 ? 10.617 -6.916 -11.501 1.00 85.81 73 VAL A C 1
ATOM 611 O O . VAL A 1 73 ? 9.501 -7.229 -11.919 1.00 85.81 73 VAL A O 1
ATOM 614 N N . LYS A 1 74 ? 11.421 -7.782 -10.878 1.00 85.62 74 LYS A N 1
ATOM 615 C CA . LYS A 1 74 ? 11.026 -9.140 -10.499 1.00 85.62 74 LYS A CA 1
ATOM 616 C C . LYS A 1 74 ? 10.499 -9.170 -9.067 1.00 85.62 74 LYS A C 1
ATOM 618 O O . LYS A 1 74 ? 11.230 -8.878 -8.116 1.00 85.62 74 LYS A O 1
ATOM 623 N N . PHE A 1 75 ? 9.253 -9.592 -8.889 1.00 84.00 75 PHE A N 1
ATOM 624 C CA . PHE A 1 75 ? 8.608 -9.686 -7.581 1.00 84.00 75 PHE A CA 1
ATOM 625 C C . PHE A 1 75 ? 7.740 -10.934 -7.446 1.00 84.00 75 PHE A C 1
ATOM 627 O O . PHE A 1 75 ? 7.489 -11.650 -8.409 1.00 84.00 75 PHE A O 1
ATOM 634 N N . GLN A 1 76 ? 7.319 -11.221 -6.216 1.00 83.94 76 GLN A N 1
ATOM 635 C CA . GLN A 1 76 ? 6.374 -12.292 -5.928 1.00 83.94 76 GLN A CA 1
ATOM 636 C C . GLN A 1 76 ? 5.058 -11.683 -5.474 1.00 83.94 76 GLN A C 1
ATOM 638 O O . GLN A 1 76 ? 5.052 -10.753 -4.664 1.00 83.94 76 GLN A O 1
ATOM 643 N N . GLN A 1 77 ? 3.955 -12.213 -5.986 1.00 83.06 77 GLN A N 1
ATOM 644 C CA . GLN A 1 77 ? 2.632 -11.862 -5.503 1.00 83.06 77 GLN A CA 1
ATOM 645 C C . GLN A 1 77 ? 1.746 -13.088 -5.408 1.00 83.06 77 GLN A C 1
ATOM 647 O O . GLN A 1 77 ? 1.860 -14.044 -6.170 1.00 83.06 77 GLN A O 1
ATOM 652 N N . TRP A 1 78 ? 0.833 -13.012 -4.462 1.00 82.25 78 TRP A N 1
ATOM 653 C CA . TRP A 1 78 ? -0.265 -13.941 -4.354 1.00 82.25 78 TRP A CA 1
ATOM 654 C C . TRP A 1 78 ? -1.318 -13.630 -5.423 1.00 82.25 78 TRP A C 1
ATOM 656 O O . TRP A 1 78 ? -1.770 -12.483 -5.521 1.00 82.25 78 TRP A O 1
ATOM 666 N N . ILE A 1 79 ? -1.706 -14.635 -6.203 1.00 81.00 79 ILE A N 1
ATOM 667 C CA . ILE A 1 79 ? -2.802 -14.572 -7.170 1.00 81.00 79 ILE A CA 1
ATOM 668 C C . ILE A 1 79 ? -3.928 -15.457 -6.639 1.00 81.00 79 ILE A C 1
ATOM 670 O O . ILE A 1 79 ? -3.730 -16.640 -6.367 1.00 81.00 79 ILE A O 1
ATOM 674 N N . SER A 1 80 ? -5.105 -14.865 -6.462 1.00 69.19 80 SER A N 1
ATOM 675 C CA . SER A 1 80 ? -6.316 -15.581 -6.069 1.00 69.19 80 SER A CA 1
ATOM 676 C C . SER A 1 80 ? -7.080 -15.985 -7.326 1.00 69.19 80 SER A C 1
ATOM 678 O O . SER A 1 80 ? -7.898 -15.217 -7.818 1.00 69.19 80 SER A O 1
ATOM 680 N N . ASN A 1 81 ? -6.767 -17.163 -7.871 1.00 72.00 81 ASN A N 1
ATOM 681 C CA . ASN A 1 81 ? -7.672 -17.884 -8.772 1.00 72.00 81 ASN A CA 1
ATOM 682 C C . ASN A 1 81 ? -8.434 -18.949 -7.947 1.00 72.00 81 ASN A C 1
ATOM 684 O O . ASN A 1 81 ? -8.441 -18.854 -6.716 1.00 72.00 81 ASN A O 1
ATOM 688 N N . ASP A 1 82 ? -9.070 -19.953 -8.570 1.00 66.56 82 ASP A N 1
ATOM 689 C CA . ASP A 1 82 ? -9.735 -21.067 -7.854 1.00 66.56 82 ASP A CA 1
ATOM 690 C C . ASP A 1 82 ? -8.828 -21.725 -6.789 1.00 66.56 82 ASP A C 1
ATOM 692 O O . ASP A 1 82 ? -9.305 -22.378 -5.857 1.00 66.56 82 ASP A O 1
ATOM 696 N N . ARG A 1 83 ? -7.506 -21.523 -6.900 1.00 72.75 83 ARG A N 1
ATOM 697 C CA . ARG A 1 83 ? -6.507 -21.784 -5.867 1.00 72.75 83 ARG A CA 1
ATOM 698 C C . ARG A 1 83 ? -5.675 -20.517 -5.600 1.00 72.75 83 ARG A C 1
ATOM 700 O O . ARG A 1 83 ? -5.299 -19.768 -6.492 1.00 72.75 83 ARG A O 1
ATOM 707 N N . SER A 1 84 ? -5.349 -20.264 -4.337 1.00 77.88 84 SER A N 1
ATOM 708 C CA . SER A 1 84 ? -4.406 -19.195 -3.980 1.00 77.88 84 SER A CA 1
ATOM 709 C C . SER A 1 84 ? -2.972 -19.655 -4.252 1.00 77.88 84 SER A C 1
ATOM 711 O O . SER A 1 84 ? -2.484 -20.539 -3.550 1.00 77.88 84 SER A O 1
ATOM 713 N N . GLU A 1 85 ? -2.281 -19.043 -5.215 1.00 84.88 85 GLU A N 1
ATOM 714 C CA . GLU A 1 85 ? -0.903 -19.399 -5.592 1.00 84.88 85 GLU A CA 1
ATOM 715 C C . GLU A 1 85 ? 0.058 -18.209 -5.444 1.00 84.88 85 GLU A C 1
ATOM 717 O O . GLU A 1 85 ? -0.304 -17.060 -5.709 1.00 84.88 85 GLU A O 1
ATOM 722 N N . LEU A 1 86 ? 1.289 -18.471 -4.989 1.00 85.00 86 LEU A N 1
ATOM 723 C CA . LEU A 1 86 ? 2.359 -17.475 -4.937 1.00 85.00 86 LEU A CA 1
ATOM 724 C C . LEU A 1 86 ? 3.165 -17.536 -6.235 1.00 85.00 86 LEU A C 1
ATOM 726 O O . LEU A 1 86 ? 3.944 -18.463 -6.446 1.00 85.00 86 LEU A O 1
ATOM 730 N N . THR A 1 87 ? 3.029 -16.519 -7.077 1.00 85.31 87 THR A N 1
ATOM 731 C CA . THR A 1 87 ? 3.652 -16.487 -8.404 1.00 85.31 87 THR A CA 1
ATOM 732 C C . THR A 1 87 ? 4.790 -15.472 -8.448 1.00 85.31 87 THR A C 1
ATOM 734 O O . THR A 1 87 ? 4.711 -14.398 -7.848 1.00 85.31 87 THR A O 1
ATOM 737 N N . SER A 1 88 ? 5.858 -15.805 -9.179 1.00 88.31 88 SER A N 1
ATOM 738 C CA . SER A 1 88 ? 6.933 -14.861 -9.508 1.00 88.31 88 SER A CA 1
ATOM 739 C C . SER A 1 88 ? 6.620 -14.161 -10.825 1.00 88.31 88 SER A C 1
ATOM 741 O O . SER A 1 88 ? 6.350 -14.819 -11.824 1.00 88.31 88 SER A O 1
ATOM 743 N N . ILE A 1 89 ? 6.674 -12.836 -10.822 1.00 88.69 89 ILE A N 1
ATOM 744 C CA . ILE A 1 89 ? 6.303 -11.978 -11.943 1.00 88.69 89 ILE A CA 1
ATOM 745 C C . ILE A 1 89 ? 7.477 -11.058 -12.267 1.00 88.69 89 ILE A C 1
ATOM 747 O O . ILE A 1 89 ? 8.170 -10.595 -11.361 1.00 88.69 89 ILE A O 1
ATOM 751 N N . VAL A 1 90 ? 7.685 -10.802 -13.556 1.00 90.25 90 VAL A N 1
ATOM 752 C CA . VAL A 1 90 ? 8.616 -9.797 -14.075 1.00 90.25 90 VAL A CA 1
ATOM 753 C C . VAL A 1 90 ? 7.797 -8.797 -14.879 1.00 90.25 90 VAL A C 1
ATOM 755 O O . VAL A 1 90 ? 7.000 -9.208 -15.721 1.00 90.25 90 VAL A O 1
ATOM 758 N N . LEU A 1 91 ? 7.935 -7.507 -14.579 1.00 90.88 91 LEU A N 1
ATOM 759 C CA . LEU A 1 91 ? 7.234 -6.439 -15.291 1.00 90.88 91 LEU A CA 1
ATOM 760 C C . LEU A 1 91 ? 8.168 -5.265 -15.583 1.00 90.88 91 LEU A C 1
ATOM 762 O O . LEU A 1 91 ? 9.024 -4.973 -14.746 1.00 90.88 91 LEU A O 1
ATOM 766 N N . PRO A 1 92 ? 7.941 -4.538 -16.691 1.00 92.81 92 PRO A N 1
ATOM 767 C CA . PRO A 1 92 ? 8.539 -3.225 -16.910 1.00 92.81 92 PRO A CA 1
ATOM 768 C C . PRO A 1 92 ? 8.233 -2.268 -15.754 1.00 92.81 92 PRO A C 1
ATOM 770 O O . PRO A 1 92 ? 7.161 -2.367 -15.138 1.00 92.81 92 PRO A O 1
ATOM 773 N N . ILE A 1 93 ? 9.132 -1.317 -15.485 1.00 91.12 93 ILE A N 1
ATOM 774 C CA . ILE A 1 93 ? 8.972 -0.369 -14.368 1.00 91.12 93 ILE A CA 1
ATOM 775 C C . ILE A 1 93 ? 7.649 0.396 -14.408 1.00 91.12 93 ILE A C 1
ATOM 777 O O . ILE A 1 93 ? 7.015 0.547 -13.367 1.00 91.12 93 ILE A O 1
ATOM 781 N N . GLN A 1 94 ? 7.176 0.799 -15.590 1.00 91.38 94 GLN A N 1
ATOM 782 C CA . GLN A 1 94 ? 5.929 1.550 -15.743 1.00 91.38 94 GLN A CA 1
ATOM 783 C C . GLN A 1 94 ? 4.747 0.726 -15.220 1.00 91.38 94 GLN A C 1
ATOM 785 O O . GLN A 1 94 ? 3.986 1.180 -14.369 1.00 91.38 94 GLN A O 1
ATOM 790 N N . ASN A 1 95 ? 4.660 -0.540 -15.635 1.00 92.00 95 ASN A N 1
ATOM 791 C CA . ASN A 1 95 ? 3.604 -1.453 -15.196 1.00 92.00 95 ASN A CA 1
ATOM 792 C C . ASN A 1 95 ? 3.713 -1.773 -13.700 1.00 92.00 95 ASN A C 1
ATOM 794 O O . ASN A 1 95 ? 2.705 -1.900 -13.005 1.00 92.00 95 ASN A O 1
ATOM 798 N N . PHE A 1 96 ? 4.936 -1.910 -13.186 1.00 89.38 96 PHE A N 1
ATOM 799 C CA . PHE A 1 96 ? 5.158 -2.161 -11.767 1.00 89.38 96 PHE A CA 1
ATOM 800 C C . PHE A 1 96 ? 4.716 -0.976 -10.892 1.00 89.38 96 PHE A C 1
ATOM 802 O O . PHE A 1 96 ? 4.069 -1.182 -9.861 1.00 89.38 96 PHE A O 1
ATOM 809 N N . VAL A 1 97 ? 5.029 0.255 -11.304 1.00 89.31 97 VAL A N 1
ATOM 810 C CA . VAL A 1 97 ? 4.650 1.483 -10.591 1.00 89.31 97 VAL A CA 1
ATOM 811 C C . VAL A 1 97 ? 3.132 1.642 -10.531 1.00 89.31 97 VAL A C 1
ATOM 813 O O . VAL A 1 97 ? 2.603 1.928 -9.454 1.00 89.31 97 VAL A O 1
ATOM 816 N N . GLU A 1 98 ? 2.422 1.360 -11.625 1.00 90.81 98 GLU A N 1
ATOM 817 C CA . GLU A 1 98 ? 0.952 1.334 -11.643 1.00 90.81 98 GLU A CA 1
ATOM 818 C C . GLU A 1 98 ? 0.384 0.332 -10.627 1.00 90.81 98 GLU A C 1
ATOM 820 O O . GLU A 1 98 ? -0.449 0.679 -9.788 1.00 90.81 98 GLU A O 1
ATOM 825 N N . ILE A 1 99 ? 0.913 -0.897 -10.606 1.00 88.12 99 ILE A N 1
ATOM 826 C CA . ILE A 1 99 ? 0.482 -1.929 -9.653 1.00 88.12 99 ILE A CA 1
ATOM 827 C C . ILE A 1 99 ? 0.711 -1.492 -8.204 1.00 88.12 99 ILE A C 1
ATOM 829 O O . ILE A 1 99 ? -0.141 -1.732 -7.342 1.00 88.12 99 ILE A O 1
ATOM 833 N N . ILE A 1 100 ? 1.862 -0.887 -7.904 1.00 86.44 100 ILE A N 1
ATOM 834 C CA . ILE A 1 100 ? 2.161 -0.374 -6.564 1.00 86.44 100 ILE A CA 1
ATOM 835 C C . ILE A 1 100 ? 1.179 0.727 -6.185 1.00 86.44 100 ILE A C 1
ATOM 837 O O . ILE A 1 100 ? 0.647 0.692 -5.072 1.00 86.44 100 ILE A O 1
ATOM 841 N N . TYR A 1 101 ? 0.932 1.672 -7.091 1.00 86.69 101 TYR A N 1
ATOM 842 C CA . TYR A 1 101 ? 0.020 2.781 -6.866 1.00 86.69 101 TYR A CA 1
ATOM 843 C C . TYR A 1 101 ? -1.389 2.279 -6.530 1.00 86.69 101 TYR A C 1
ATOM 845 O O . TYR A 1 101 ? -1.907 2.576 -5.449 1.00 86.69 101 TYR A O 1
ATOM 853 N N . ASP A 1 102 ? -1.964 1.435 -7.386 1.00 87.19 102 ASP A N 1
ATOM 854 C CA . ASP A 1 102 ? -3.308 0.880 -7.207 1.00 87.19 102 ASP A CA 1
ATOM 855 C C . ASP A 1 102 ? -3.428 0.102 -5.901 1.00 87.19 102 ASP A C 1
ATOM 857 O O . ASP A 1 102 ? -4.404 0.213 -5.142 1.00 87.19 102 ASP A O 1
ATOM 861 N N . LYS A 1 103 ? -2.403 -0.705 -5.610 1.00 85.06 103 LYS A N 1
ATOM 862 C CA . LYS A 1 103 ? -2.407 -1.525 -4.410 1.00 85.06 103 LYS A CA 1
ATOM 863 C C . LYS A 1 103 ? -2.288 -0.680 -3.145 1.00 85.06 103 LYS A C 1
ATOM 865 O O . LYS A 1 103 ? -2.988 -0.963 -2.165 1.00 85.06 103 LYS A O 1
ATOM 870 N N . ALA A 1 104 ? -1.436 0.344 -3.166 1.00 84.38 104 ALA A N 1
ATOM 871 C CA . ALA A 1 104 ? -1.251 1.287 -2.073 1.00 84.38 104 ALA A CA 1
ATOM 872 C C . ALA A 1 104 ? -2.498 2.146 -1.844 1.00 84.38 104 ALA A C 1
ATOM 874 O O . ALA A 1 104 ? -2.861 2.393 -0.692 1.00 84.38 104 ALA A O 1
ATOM 875 N N . GLU A 1 105 ? -3.202 2.538 -2.903 1.00 84.88 105 GLU A N 1
ATOM 876 C CA . GLU A 1 105 ? -4.451 3.282 -2.793 1.00 84.88 105 GLU A CA 1
ATOM 877 C C . GLU A 1 105 ? -5.528 2.461 -2.070 1.00 84.88 105 GLU A C 1
ATOM 879 O O . GLU A 1 105 ? -6.077 2.892 -1.050 1.00 84.88 105 GLU A O 1
ATOM 884 N N . LYS A 1 106 ? -5.792 1.238 -2.543 1.00 84.38 106 LYS A N 1
ATOM 885 C CA . LYS A 1 106 ? -6.732 0.318 -1.885 1.00 84.38 106 LYS A CA 1
ATOM 886 C C . LYS A 1 106 ? -6.339 0.082 -0.426 1.00 84.38 106 LYS A C 1
ATOM 888 O O . LYS A 1 106 ? -7.181 0.150 0.469 1.00 84.38 106 LYS A O 1
ATOM 893 N N . LEU A 1 107 ? -5.048 -0.133 -0.161 1.00 84.44 107 LEU A N 1
ATOM 894 C CA . LEU A 1 107 ? -4.553 -0.341 1.198 1.00 84.44 107 LEU A CA 1
ATOM 895 C C . LEU A 1 107 ? -4.739 0.895 2.089 1.00 84.44 107 LEU A C 1
ATOM 897 O O . LEU A 1 107 ? -4.994 0.741 3.281 1.00 84.44 107 LEU A O 1
ATOM 901 N N . THR A 1 108 ? -4.640 2.101 1.531 1.00 85.44 108 THR A N 1
ATOM 902 C CA . THR A 1 108 ? -4.844 3.363 2.255 1.00 85.44 108 THR A CA 1
ATOM 903 C C . THR A 1 108 ? -6.270 3.453 2.800 1.00 85.44 108 THR A C 1
ATOM 905 O O . THR A 1 108 ? -6.447 3.661 4.004 1.00 85.44 108 THR A O 1
ATOM 908 N N . ARG A 1 109 ? -7.281 3.186 1.958 1.00 85.50 109 ARG A N 1
ATOM 909 C CA . ARG A 1 109 ? -8.695 3.103 2.376 1.00 85.50 109 ARG A CA 1
ATOM 910 C C . ARG A 1 109 ? -8.904 2.056 3.464 1.00 85.50 109 ARG A C 1
ATOM 912 O O . ARG A 1 109 ? -9.469 2.348 4.517 1.00 85.50 109 ARG A O 1
ATOM 919 N N . HIS A 1 110 ? -8.410 0.841 3.233 1.00 83.19 110 HIS A N 1
ATOM 920 C CA . HIS A 1 110 ? -8.589 -0.257 4.181 1.00 83.19 110 HIS A CA 1
ATOM 921 C C . HIS A 1 110 ? -7.925 0.010 5.531 1.00 83.19 110 HIS A C 1
ATOM 923 O O . HIS A 1 110 ? -8.526 -0.264 6.565 1.00 83.19 110 HIS A O 1
ATOM 929 N N . ASN A 1 111 ? -6.716 0.576 5.543 1.00 83.00 111 ASN A N 1
ATOM 930 C CA . ASN A 1 111 ? -6.015 0.927 6.776 1.00 83.00 111 ASN A CA 1
ATOM 931 C C . ASN A 1 111 ? -6.835 1.929 7.606 1.00 83.00 111 ASN A C 1
ATOM 933 O O . ASN A 1 111 ? -7.008 1.740 8.810 1.00 83.00 111 ASN A O 1
ATOM 937 N N . PHE A 1 112 ? -7.417 2.941 6.956 1.00 86.38 112 PHE A N 1
ATOM 938 C CA . PHE A 1 112 ? -8.295 3.897 7.627 1.00 86.38 112 PHE A CA 1
ATOM 939 C C . PHE A 1 112 ? -9.535 3.237 8.240 1.00 86.38 112 PHE A C 1
ATOM 941 O O . PHE A 1 112 ? -9.828 3.463 9.417 1.00 86.38 112 PHE A O 1
ATOM 948 N N . ILE A 1 113 ? -10.240 2.404 7.469 1.00 84.25 113 ILE A N 1
ATOM 949 C CA . ILE A 1 113 ? -11.454 1.715 7.927 1.00 84.25 113 ILE A CA 1
ATOM 950 C C . ILE A 1 113 ? -11.124 0.795 9.105 1.00 84.25 113 ILE A C 1
ATOM 952 O O . ILE A 1 113 ? -11.741 0.915 10.160 1.00 84.25 113 ILE A O 1
ATOM 956 N N . ALA A 1 114 ? -10.101 -0.052 8.970 1.00 83.81 114 ALA A N 1
ATOM 957 C CA . ALA A 1 114 ? -9.700 -0.996 10.009 1.00 83.81 114 ALA A CA 1
ATOM 958 C C . ALA A 1 114 ? -9.287 -0.288 11.308 1.00 83.81 114 ALA A C 1
ATOM 960 O O . ALA A 1 114 ? -9.656 -0.726 12.401 1.00 83.81 114 ALA A O 1
ATOM 961 N N . LYS A 1 115 ? -8.558 0.833 11.210 1.00 85.38 115 LYS A N 1
ATOM 962 C CA . LYS A 1 115 ? -8.167 1.634 12.377 1.00 85.38 115 LYS A CA 1
ATOM 963 C C . LYS A 1 115 ? -9.379 2.292 13.035 1.00 85.3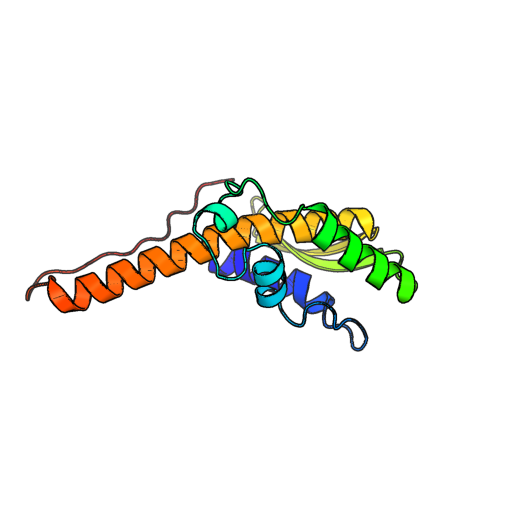8 115 LYS A C 1
ATOM 965 O O . LYS A 1 115 ? -9.503 2.248 14.255 1.00 85.38 115 LYS A O 1
ATOM 970 N N . THR A 1 116 ? -10.287 2.852 12.239 1.00 86.44 116 THR A N 1
ATOM 971 C CA . THR A 1 116 ? -11.523 3.480 12.731 1.00 86.44 116 THR A CA 1
ATOM 972 C C . THR A 1 116 ? -12.423 2.463 13.429 1.00 86.44 116 THR A C 1
ATOM 974 O O . THR A 1 116 ? -12.855 2.705 14.553 1.00 86.44 116 THR A O 1
ATOM 977 N N . GLN A 1 117 ? -12.634 1.292 12.822 1.00 84.75 117 GLN A N 1
ATOM 978 C CA . GLN A 1 117 ? -13.393 0.188 13.414 1.00 84.75 117 GLN A CA 1
ATOM 979 C C . GLN A 1 117 ? -12.749 -0.305 14.713 1.00 84.75 117 GLN A C 1
ATOM 981 O O . GLN A 1 117 ? -13.436 -0.455 15.719 1.00 84.75 117 GLN A O 1
ATOM 986 N N . SER A 1 118 ? -11.427 -0.503 14.722 1.00 85.12 118 SER A N 1
ATOM 987 C CA . SER A 1 118 ? -10.701 -0.940 15.921 1.00 85.12 118 SER A CA 1
ATOM 988 C C . SER A 1 118 ? -10.828 0.069 17.062 1.00 85.12 118 SER A C 1
ATOM 990 O O . SER A 1 118 ? -11.092 -0.321 18.196 1.00 85.12 118 SER A O 1
ATOM 992 N N . ASN A 1 119 ? -10.692 1.365 16.763 1.00 86.62 119 ASN A N 1
ATOM 993 C CA . ASN A 1 119 ? -10.848 2.433 17.749 1.00 86.62 119 ASN A CA 1
ATOM 994 C C . ASN A 1 119 ? -12.278 2.493 18.292 1.00 86.62 119 ASN A C 1
ATOM 996 O O . ASN A 1 119 ? -12.467 2.578 19.503 1.00 86.62 119 ASN A O 1
ATOM 1000 N N . PHE A 1 120 ? -13.279 2.410 17.413 1.00 86.00 120 PHE A N 1
AT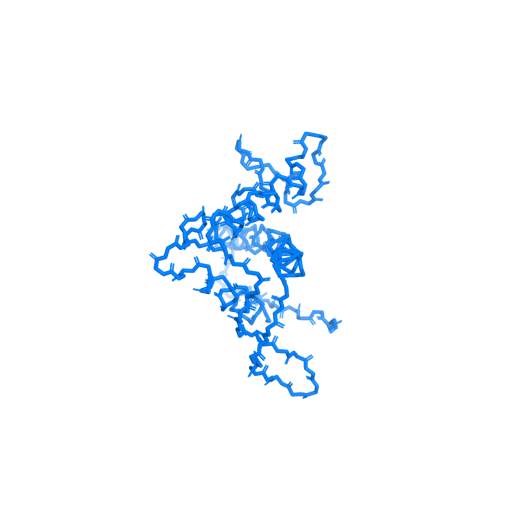OM 1001 C CA . PHE A 1 120 ? -14.684 2.381 17.810 1.00 86.00 120 PHE A CA 1
ATOM 1002 C C . PHE A 1 120 ? -14.973 1.199 18.739 1.00 86.00 120 PHE A C 1
ATOM 1004 O O . PHE A 1 120 ? -15.518 1.386 19.822 1.00 86.00 120 PHE A O 1
ATOM 1011 N N . LEU A 1 121 ? -14.539 -0.006 18.359 1.00 82.94 121 LEU A N 1
ATOM 1012 C CA . LEU A 1 121 ? -14.724 -1.214 19.159 1.00 82.94 121 LEU A CA 1
ATOM 1013 C C . LEU A 1 121 ? -14.008 -1.134 20.506 1.00 82.94 121 LEU A C 1
ATOM 1015 O O . LEU A 1 121 ? -14.574 -1.540 21.514 1.00 82.94 121 LEU A O 1
ATOM 1019 N N . TYR A 1 122 ? -12.779 -0.623 20.537 1.00 81.81 122 TYR A N 1
ATOM 1020 C CA . TYR A 1 122 ? -12.027 -0.458 21.779 1.00 81.81 122 TYR A CA 1
ATOM 1021 C C . TYR A 1 122 ? -12.710 0.523 22.734 1.00 81.81 122 TYR A C 1
ATOM 1023 O O . TYR A 1 122 ? -12.836 0.234 23.922 1.00 81.81 122 TYR A O 1
ATOM 1031 N N . ASN A 1 123 ? -13.186 1.653 22.211 1.00 81.88 123 ASN A N 1
ATOM 1032 C CA . ASN A 1 123 ? -13.895 2.648 23.007 1.00 81.88 123 ASN A CA 1
ATOM 1033 C C . ASN A 1 123 ? -15.228 2.091 23.516 1.00 81.88 123 ASN A C 1
ATOM 1035 O O . ASN A 1 123 ? -15.478 2.142 24.714 1.00 81.88 123 ASN A O 1
ATOM 1039 N N . LYS A 1 124 ? -16.016 1.446 22.648 1.00 73.88 124 LYS A N 1
ATOM 1040 C CA . LYS A 1 124 ? -17.293 0.826 23.019 1.00 73.88 124 LYS A CA 1
ATOM 1041 C C . LYS A 1 124 ? -17.126 -0.286 24.060 1.00 73.88 124 LYS A C 1
ATOM 1043 O O . LYS A 1 124 ? -17.875 -0.348 25.029 1.00 73.88 124 LYS A O 1
ATOM 1048 N N . LYS A 1 125 ? -16.091 -1.126 23.912 1.00 71.88 125 LYS A N 1
ATOM 1049 C CA . LYS A 1 125 ? -15.718 -2.151 24.905 1.00 71.88 125 LYS A CA 1
ATOM 1050 C C . LYS A 1 125 ? -15.424 -1.566 26.283 1.00 71.88 125 LYS A C 1
ATOM 1052 O O . LYS A 1 125 ? -15.643 -2.249 27.273 1.00 71.88 125 LYS A O 1
ATOM 1057 N N . LYS A 1 126 ? -14.891 -0.345 26.349 1.00 67.00 126 LYS A N 1
ATOM 1058 C CA . LYS A 1 126 ? -14.529 0.299 27.614 1.00 67.00 126 LYS A CA 1
ATOM 1059 C C . LYS A 1 126 ? -15.701 0.957 28.331 1.00 67.00 126 LYS A C 1
ATOM 1061 O O . LYS A 1 126 ? -15.637 1.056 29.549 1.00 67.00 126 LYS A O 1
ATOM 1066 N N . SER A 1 127 ? -16.699 1.455 27.603 1.00 75.75 127 SER A N 1
ATOM 1067 C CA . SER A 1 127 ? -17.749 2.303 28.181 1.00 75.75 127 SER A CA 1
ATOM 1068 C C . SER A 1 127 ? -19.136 1.667 28.247 1.00 75.75 127 SER A C 1
ATOM 1070 O O . SER A 1 127 ? -19.947 2.145 29.031 1.00 75.75 127 SER A O 1
ATOM 1072 N N . GLU A 1 128 ? -19.435 0.644 27.438 1.00 80.12 128 GLU A N 1
ATOM 1073 C CA . GLU A 1 128 ? -20.836 0.274 27.159 1.00 80.12 128 GLU A CA 1
ATOM 1074 C C . GLU A 1 128 ? -21.167 -1.221 27.239 1.00 80.12 128 GLU A C 1
ATOM 1076 O O . GLU A 1 128 ? -22.344 -1.549 27.313 1.00 80.12 128 GLU A O 1
ATOM 1081 N N . ILE A 1 129 ? -20.186 -2.130 27.205 1.00 83.62 129 ILE A N 1
ATOM 1082 C CA . ILE A 1 129 ? -20.482 -3.574 27.232 1.00 83.62 129 ILE A CA 1
ATOM 1083 C C . ILE A 1 129 ? -20.728 -4.019 28.671 1.00 83.62 129 ILE A C 1
ATOM 1085 O O . ILE A 1 129 ? -19.829 -3.931 29.510 1.00 83.62 129 ILE A O 1
ATOM 1089 N N . MET A 1 130 ? -21.933 -4.520 28.931 1.00 84.19 130 MET A N 1
ATOM 1090 C CA . MET A 1 130 ? -22.331 -5.042 30.236 1.00 84.19 130 MET A CA 1
ATOM 1091 C C . MET A 1 130 ? -21.919 -6.507 30.421 1.00 84.19 130 MET A C 1
ATOM 1093 O O . MET A 1 130 ? -21.568 -7.217 29.476 1.00 84.19 130 MET A O 1
ATOM 1097 N N . GLU A 1 131 ? -21.973 -6.980 31.665 1.00 83.62 131 GLU A N 1
ATOM 1098 C CA . GLU A 1 131 ? -21.739 -8.389 31.976 1.00 83.62 131 GLU A CA 1
ATOM 1099 C C . GLU A 1 131 ? -22.760 -9.279 31.245 1.00 83.62 131 GLU A C 1
ATOM 1101 O O . GLU A 1 131 ? -23.964 -9.036 31.286 1.00 83.62 131 GLU A O 1
ATOM 1106 N N . GLY A 1 132 ? -22.266 -10.293 30.531 1.00 86.31 132 GLY A N 1
ATOM 1107 C CA . GLY A 1 132 ? -23.082 -11.177 29.691 1.00 86.31 132 GLY A CA 1
ATOM 1108 C C . GLY A 1 132 ? -23.240 -10.728 28.232 1.00 86.31 132 GLY A C 1
ATOM 1109 O O . GLY A 1 132 ? -23.678 -11.526 27.404 1.00 86.31 132 GLY A O 1
ATOM 1110 N N . GLU A 1 133 ? -22.831 -9.508 27.875 1.00 86.62 133 GLU A N 1
ATOM 1111 C CA . GLU A 1 133 ? -22.816 -9.049 26.485 1.00 86.62 133 GLU A CA 1
ATOM 1112 C C . GLU A 1 133 ? -21.487 -9.370 25.787 1.00 86.62 133 GLU A C 1
ATOM 1114 O O . GLU A 1 133 ? -20.409 -9.389 26.384 1.00 86.62 133 GLU A O 1
ATOM 1119 N N . PHE A 1 134 ? -21.545 -9.590 24.473 1.00 80.12 134 PHE A N 1
ATOM 1120 C CA . PHE A 1 134 ? -20.361 -9.815 23.651 1.00 80.12 134 PHE A CA 1
ATOM 1121 C C . PHE A 1 134 ? -20.486 -9.115 22.299 1.00 80.12 134 PHE A C 1
ATOM 1123 O O . PHE A 1 134 ? -21.569 -8.961 21.739 1.00 80.12 134 PHE A O 1
ATOM 1130 N N . VAL A 1 135 ? -19.343 -8.701 21.751 1.00 78.88 135 VAL A N 1
ATOM 1131 C CA . VAL A 1 135 ? -19.264 -8.088 20.421 1.00 78.88 135 VAL A CA 1
ATOM 1132 C C . VAL A 1 135 ? -18.536 -9.030 19.479 1.00 78.88 135 VAL A C 1
ATOM 1134 O O . VAL A 1 135 ? -17.364 -9.351 19.689 1.00 78.88 135 VAL A O 1
ATOM 1137 N N . VAL A 1 136 ? -19.226 -9.425 18.412 1.00 77.69 136 VAL A N 1
ATOM 1138 C CA . VAL A 1 136 ? -18.650 -10.194 17.311 1.00 77.69 136 VAL A CA 1
ATOM 1139 C C . VAL A 1 136 ? -18.133 -9.217 16.262 1.00 77.69 136 VAL A C 1
ATOM 1141 O O . VAL A 1 136 ? -18.897 -8.439 15.696 1.00 77.69 136 VAL A O 1
ATOM 1144 N N . ASN A 1 137 ? -16.826 -9.249 16.010 1.00 74.12 137 ASN A N 1
ATOM 1145 C CA . ASN A 1 137 ? -16.204 -8.496 14.927 1.00 74.12 137 ASN A CA 1
ATOM 1146 C C . ASN A 1 137 ? -15.837 -9.464 13.798 1.00 74.12 137 ASN A C 1
ATOM 1148 O O . ASN A 1 137 ? -14.996 -10.341 13.996 1.00 74.12 137 ASN A O 1
ATOM 1152 N N . GLY A 1 138 ? -16.481 -9.313 12.643 1.00 69.56 138 GLY A N 1
ATOM 1153 C CA . GLY A 1 138 ? -16.255 -10.138 11.460 1.00 69.56 138 GLY A CA 1
ATOM 1154 C C . GLY A 1 138 ? -15.613 -9.340 10.328 1.00 69.56 138 GLY A C 1
ATOM 1155 O O . GLY A 1 138 ? -15.987 -8.198 10.076 1.00 69.56 138 GLY A O 1
ATOM 1156 N N . ASP A 1 139 ? -14.660 -9.959 9.633 1.00 66.31 139 ASP A N 1
ATOM 1157 C CA . ASP A 1 139 ? -14.134 -9.480 8.351 1.00 66.31 139 ASP A CA 1
ATOM 1158 C C . ASP A 1 139 ? -14.890 -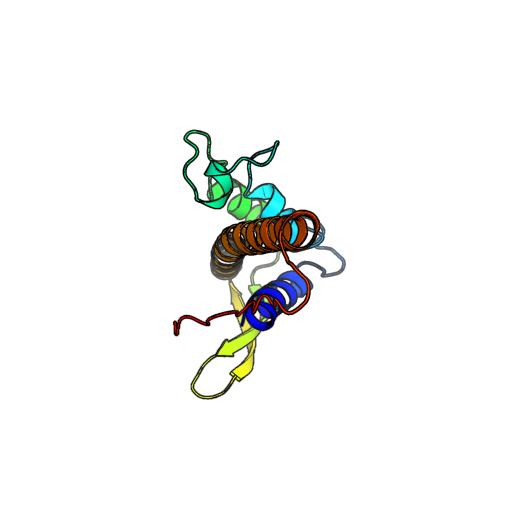10.208 7.230 1.00 66.31 139 ASP A C 1
ATOM 1160 O O . ASP A 1 139 ? -14.683 -11.406 7.019 1.00 66.31 139 ASP A O 1
ATOM 1164 N N . PHE A 1 140 ? -15.790 -9.502 6.542 1.00 59.34 140 PHE A N 1
ATOM 1165 C CA . PHE A 1 140 ? -16.478 -10.030 5.368 1.00 59.34 140 PHE A CA 1
ATOM 1166 C C . PHE A 1 140 ? -15.624 -9.774 4.128 1.00 59.34 140 PHE A C 1
ATOM 1168 O O . PHE A 1 140 ? -15.401 -8.630 3.734 1.00 59.34 140 PHE A O 1
ATOM 1175 N N . SER A 1 141 ? -15.157 -10.845 3.489 1.00 54.47 141 SER A N 1
ATOM 1176 C CA . SER A 1 141 ? -14.542 -10.737 2.173 1.00 54.47 141 SER A CA 1
ATOM 1177 C C . SER A 1 141 ? -15.609 -10.529 1.107 1.00 54.47 141 SER A C 1
ATOM 1179 O O . SER A 1 141 ? -16.363 -11.458 0.809 1.00 54.47 141 SER A O 1
ATOM 1181 N N . GLU A 1 142 ? -15.641 -9.352 0.492 1.00 43.72 142 GLU A N 1
ATOM 1182 C CA . GLU A 1 142 ? -16.270 -9.212 -0.818 1.00 43.72 142 GLU A CA 1
ATOM 1183 C C . GLU A 1 142 ? -15.492 -10.074 -1.820 1.00 43.72 142 GLU A C 1
ATOM 1185 O O . GLU A 1 142 ? -14.262 -10.008 -1.894 1.00 43.72 142 GLU A O 1
ATOM 1190 N N . LYS A 1 143 ? -16.209 -10.937 -2.548 1.00 37.81 143 LYS A N 1
ATOM 1191 C CA . LYS A 1 143 ? -15.658 -11.635 -3.711 1.00 37.81 143 LYS A CA 1
ATOM 1192 C C . LYS A 1 143 ? -15.381 -10.572 -4.779 1.00 37.81 143 LYS A C 1
ATOM 1194 O O . LYS A 1 143 ? -16.329 -9.978 -5.283 1.00 37.81 143 LYS A O 1
ATOM 1199 N N . LEU A 1 144 ? -14.105 -10.327 -5.066 1.00 36.25 144 LEU A N 1
ATOM 1200 C CA . LEU A 1 144 ? -13.633 -9.633 -6.266 1.00 36.25 144 LEU A CA 1
ATOM 1201 C C . LEU A 1 144 ? -13.175 -10.680 -7.275 1.00 36.25 144 LEU A C 1
ATOM 1203 O O . LEU A 1 144 ? -12.415 -11.577 -6.842 1.00 36.25 144 LEU A O 1
#

Organism: Lepeophtheirus salmonis (NCBI:txid72036)

Foldseek 3Di:
DVVQLQVQLQQLCVLCVDVQRVPPPGLVVVLVLQADVVGDPCSLVVNDPVGPDLVVQLVVQVVSCVVVVHQKDWTWGWDDDVDTDIDIDIDGSNVSSVVSSVSSSVVSNVVVVVVVVVVVVVVCVVPPADPPDDDDDDDDDDDD

Secondary structure (DSSP, 8-state):
-HHHHHHHHHHHHHGGGSTT--S-SSHHHHHHHHS-SS--HHHHTT--TT---HHHHHHHHHHHHHHTT--EEEEEEEEESSSEEEEEEEEEHHHHHHHHHHHHHHHHHHHHHHHHHHHHHHHHHHHTPPTT------------

Radius of gyration: 18.13 Å; chains: 1; bounding box: 43×41×49 Å